Protein AF-A0AAE9HUQ7-F1 (afdb_monomer_lite)

Organism: NCBI:txid1121352

pLDDT: mean 95.5, std 6.78, range [52.22, 98.44]

Foldseek 3Di:
DQVVCVVVVFHGQDDDPVCVVQLVVQVVVVVVPPNPSNVVVSVVSSVVVVVVVVVVVVVVVD

Radius of gyration: 13.73 Å; chains: 1; bounding box: 28×24×40 Å

Structure (mmCIF, N/CA/C/O backbone):
data_AF-A0AAE9HUQ7-F1
#
_entry.id   AF-A0AAE9HUQ7-F1
#
loop_
_atom_site.group_PDB
_atom_site.id
_atom_site.type_symbol
_atom_site.label_atom_id
_atom_site.label_alt_id
_atom_site.label_comp_id
_atom_site.label_asym_id
_atom_site.label_entity_id
_atom_site.label_seq_id
_atom_site.pdbx_PDB_ins_code
_atom_site.Cartn_x
_atom_site.Cartn_y
_atom_site.Cartn_z
_atom_site.occupancy
_atom_site.B_iso_or_equiv
_atom_site.auth_seq_id
_atom_site.auth_comp_id
_atom_site.auth_asym_id
_atom_site.auth_atom_id
_atom_site.pdbx_PDB_model_num
ATOM 1 N N . MET A 1 1 ? 5.540 -1.385 6.963 1.00 91.00 1 MET A N 1
ATOM 2 C CA . MET A 1 1 ? 4.917 -1.840 5.703 1.00 91.00 1 MET A CA 1
ATOM 3 C C . MET A 1 1 ? 5.969 -2.059 4.607 1.00 91.00 1 MET A C 1
ATOM 5 O O . MET A 1 1 ? 6.349 -3.207 4.434 1.00 91.00 1 MET A O 1
ATOM 9 N N . ASN A 1 2 ? 6.564 -1.027 3.990 1.00 96.25 2 ASN A N 1
ATOM 10 C CA . ASN A 1 2 ? 7.536 -1.199 2.883 1.00 96.25 2 ASN A CA 1
ATOM 11 C C . ASN A 1 2 ? 8.737 -2.112 3.185 1.00 96.25 2 ASN A C 1
ATOM 13 O O . ASN A 1 2 ? 9.121 -2.910 2.342 1.00 96.25 2 ASN A O 1
ATOM 17 N N . ILE A 1 3 ? 9.296 -2.066 4.399 1.00 97.12 3 ILE A N 1
ATOM 18 C CA . ILE A 1 3 ? 10.383 -2.984 4.792 1.00 97.12 3 ILE A CA 1
ATOM 19 C C . ILE A 1 3 ? 9.945 -4.454 4.692 1.00 97.12 3 ILE A C 1
ATOM 21 O O . ILE A 1 3 ? 10.723 -5.296 4.260 1.00 97.12 3 ILE A O 1
ATOM 25 N N . ILE A 1 4 ? 8.706 -4.771 5.083 1.00 96.81 4 ILE A N 1
ATOM 26 C CA . ILE A 1 4 ? 8.171 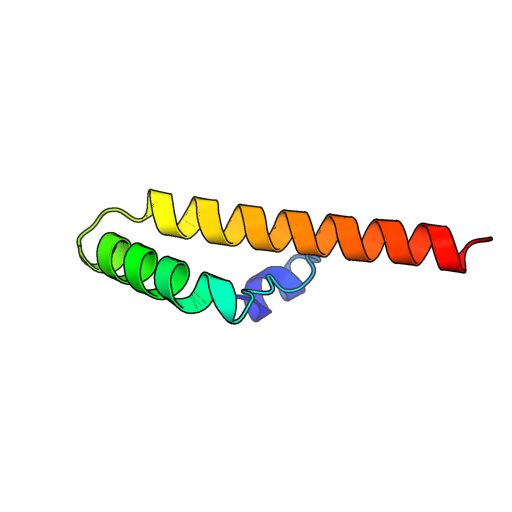-6.137 5.013 1.00 96.81 4 ILE A CA 1
ATOM 27 C C . ILE A 1 4 ? 7.962 -6.540 3.550 1.00 96.81 4 ILE A C 1
ATOM 29 O O . ILE A 1 4 ? 8.335 -7.649 3.183 1.00 96.81 4 ILE A O 1
ATOM 33 N N . LEU A 1 5 ? 7.439 -5.638 2.713 1.00 96.19 5 LEU A N 1
ATOM 34 C CA . LEU A 1 5 ? 7.280 -5.874 1.273 1.00 96.19 5 LEU A CA 1
ATOM 35 C C . LEU A 1 5 ? 8.624 -6.194 0.605 1.00 96.19 5 LEU A C 1
ATOM 37 O O . LEU A 1 5 ? 8.763 -7.241 -0.022 1.00 96.19 5 LEU A O 1
ATOM 41 N N . MET A 1 6 ? 9.641 -5.361 0.841 1.00 95.62 6 MET A N 1
ATOM 42 C CA . MET A 1 6 ? 10.976 -5.542 0.261 1.00 95.62 6 MET A CA 1
ATOM 43 C C . MET A 1 6 ? 11.662 -6.820 0.749 1.00 95.62 6 MET A C 1
ATOM 45 O O . MET A 1 6 ? 12.302 -7.513 -0.036 1.00 95.62 6 MET A O 1
ATOM 49 N N . LYS A 1 7 ? 11.479 -7.193 2.023 1.00 97.62 7 LYS A N 1
ATOM 50 C CA . LYS A 1 7 ? 11.962 -8.483 2.547 1.00 97.62 7 LYS A CA 1
ATOM 51 C C . LYS A 1 7 ? 11.335 -9.694 1.848 1.00 97.62 7 LYS A C 1
ATOM 53 O O . LYS A 1 7 ? 11.939 -10.758 1.862 1.00 97.62 7 LYS A O 1
ATOM 58 N N . ASN A 1 8 ? 10.156 -9.534 1.248 1.00 96.75 8 ASN A N 1
ATOM 59 C CA . ASN A 1 8 ? 9.459 -10.572 0.488 1.00 96.75 8 ASN A CA 1
ATOM 60 C C . ASN A 1 8 ? 9.623 -10.411 -1.038 1.00 96.75 8 ASN A C 1
ATOM 62 O O . ASN A 1 8 ? 8.912 -11.065 -1.792 1.00 96.75 8 ASN A O 1
ATOM 66 N N . GLY A 1 9 ? 10.542 -9.556 -1.506 1.00 95.12 9 GLY A N 1
ATOM 67 C CA . GLY A 1 9 ? 10.837 -9.392 -2.935 1.00 95.12 9 GLY A CA 1
ATOM 68 C C . GLY A 1 9 ? 9.879 -8.473 -3.698 1.00 95.12 9 GLY A C 1
ATOM 69 O O . GLY A 1 9 ? 9.949 -8.407 -4.922 1.00 95.12 9 GLY A O 1
ATOM 70 N N . TYR A 1 10 ? 9.004 -7.746 -3.001 1.00 95.75 10 TYR A N 1
ATOM 71 C CA . TYR A 1 10 ? 8.113 -6.762 -3.615 1.00 95.75 10 TYR A CA 1
ATOM 72 C C . TYR A 1 10 ? 8.743 -5.361 -3.622 1.00 95.75 10 TYR A C 1
ATOM 74 O O . TYR A 1 10 ? 9.476 -5.014 -2.688 1.00 95.75 10 TYR A O 1
ATOM 82 N N . PRO A 1 11 ? 8.433 -4.514 -4.622 1.00 95.31 11 PRO A N 1
ATOM 83 C CA . PRO A 1 11 ? 8.785 -3.101 -4.562 1.00 95.31 11 PRO A CA 1
ATOM 84 C C . PRO A 1 11 ? 8.045 -2.402 -3.404 1.00 95.31 11 PRO A C 1
ATOM 86 O O . PRO A 1 11 ? 7.088 -2.948 -2.843 1.00 95.31 11 PRO A O 1
ATOM 89 N N . PRO A 1 12 ? 8.473 -1.192 -3.007 1.00 96.94 12 PRO A N 1
ATOM 90 C CA . PRO A 1 12 ? 7.721 -0.406 -2.035 1.00 96.94 12 PRO A CA 1
ATOM 91 C C . PRO A 1 12 ? 6.331 -0.055 -2.583 1.00 96.94 12 PRO A C 1
ATOM 93 O O . PRO A 1 12 ? 6.191 0.238 -3.764 1.00 96.94 12 PRO A O 1
ATOM 96 N N . ALA A 1 13 ? 5.315 -0.013 -1.723 1.00 97.19 13 ALA A N 1
ATOM 97 C CA . ALA A 1 13 ? 4.045 0.611 -2.080 1.00 97.19 13 ALA A CA 1
ATOM 98 C C . ALA A 1 13 ? 4.191 2.133 -1.927 1.00 97.19 13 ALA A C 1
ATOM 100 O O . ALA A 1 13 ? 4.558 2.625 -0.849 1.00 97.19 13 ALA A O 1
ATOM 101 N N . VAL A 1 14 ? 3.939 2.878 -3.005 1.00 97.06 14 VAL A N 1
ATOM 102 C CA . VAL A 1 14 ? 4.098 4.338 -3.044 1.00 97.06 14 VAL A CA 1
ATOM 103 C C . VAL A 1 14 ? 2.732 5.006 -2.988 1.00 97.06 14 VAL A C 1
ATOM 105 O O . VAL A 1 14 ? 1.995 4.983 -3.960 1.00 97.06 14 VAL A O 1
ATOM 108 N N . VAL A 1 15 ? 2.415 5.643 -1.860 1.00 96.50 15 VAL A N 1
ATOM 109 C CA . VAL A 1 15 ? 1.198 6.454 -1.713 1.00 96.50 15 VAL A CA 1
ATOM 110 C C . VAL A 1 15 ? 1.472 7.860 -2.239 1.00 96.50 15 VAL A C 1
ATOM 112 O O . VAL A 1 15 ? 2.343 8.559 -1.706 1.00 96.50 15 VAL A O 1
ATOM 115 N N . LYS A 1 16 ? 0.736 8.294 -3.266 1.00 95.50 16 LYS A N 1
ATOM 116 C CA . LYS A 1 16 ? 0.906 9.637 -3.834 1.00 95.50 16 LYS A CA 1
ATOM 117 C C . LYS A 1 16 ? 0.389 10.709 -2.879 1.00 95.50 16 LYS A C 1
ATOM 119 O O . LYS A 1 16 ? -0.491 10.478 -2.048 1.00 95.50 16 LYS A O 1
ATOM 124 N N . LYS A 1 17 ? 0.934 11.921 -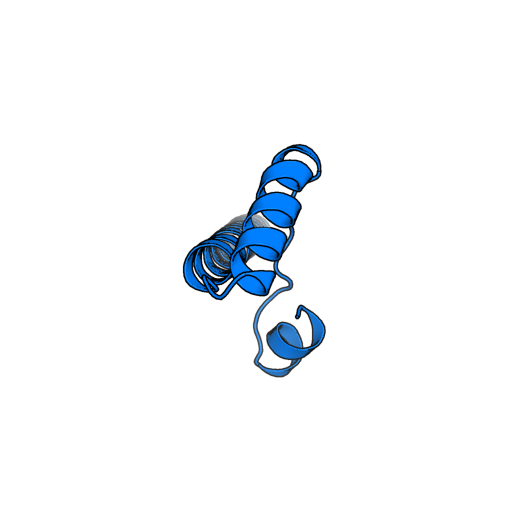2.995 1.00 96.56 17 LYS A N 1
ATOM 125 C CA . LYS A 1 17 ? 0.596 13.033 -2.093 1.00 96.56 17 LYS A CA 1
ATOM 126 C C . LYS A 1 17 ? -0.888 13.398 -2.180 1.00 96.56 17 LYS A C 1
ATOM 128 O O . LYS A 1 17 ? -1.494 13.733 -1.164 1.00 96.56 17 LYS A O 1
ATOM 133 N N . GLU A 1 18 ? -1.461 13.300 -3.372 1.00 96.81 18 GLU A N 1
ATOM 134 C CA . GLU A 1 18 ? -2.861 13.598 -3.676 1.00 96.81 18 GLU A CA 1
ATOM 135 C C . GLU A 1 18 ? -3.804 12.605 -2.974 1.00 96.81 18 GLU A C 1
ATOM 137 O O . GLU A 1 18 ? -4.892 12.974 -2.535 1.00 96.81 18 GLU A O 1
ATOM 142 N N . GLU A 1 19 ? -3.351 11.367 -2.769 1.00 96.94 19 GLU A N 1
ATOM 143 C CA . GLU A 1 19 ? -4.113 10.276 -2.152 1.00 96.94 19 GLU A CA 1
ATOM 144 C C . GLU A 1 19 ? -3.911 10.185 -0.631 1.00 96.94 19 GLU A C 1
ATOM 146 O O . GLU A 1 19 ? -4.489 9.323 0.032 1.00 96.94 19 GLU A O 1
ATOM 151 N N . LYS A 1 20 ? -3.127 11.098 -0.037 1.00 96.88 20 LYS A N 1
ATOM 152 C CA . LYS A 1 20 ? -2.848 11.115 1.409 1.00 96.88 20 LYS A CA 1
ATOM 153 C C . LYS A 1 20 ? -4.122 11.100 2.261 1.00 96.88 20 LYS A C 1
ATOM 155 O O . LYS A 1 20 ? -4.132 10.503 3.334 1.00 96.88 20 LYS A O 1
ATOM 160 N N . HIS A 1 21 ? -5.175 11.778 1.810 1.00 97.75 21 HIS A N 1
ATOM 161 C CA . HIS A 1 21 ? -6.438 11.846 2.539 1.00 97.75 21 HIS A CA 1
ATOM 162 C C . HIS A 1 21 ? -7.121 10.472 2.636 1.00 97.75 21 HIS A C 1
ATOM 164 O O . HIS A 1 21 ? -7.539 10.097 3.727 1.00 97.75 21 HIS A O 1
ATOM 170 N N . PHE A 1 22 ? -7.125 9.686 1.553 1.00 97.94 22 PHE A N 1
ATOM 171 C CA . PHE A 1 22 ? -7.625 8.309 1.560 1.00 97.94 22 PHE A CA 1
ATOM 172 C C . PHE A 1 22 ? -6.802 7.406 2.476 1.00 97.94 22 PHE A C 1
ATOM 174 O O . PHE A 1 22 ? -7.369 6.659 3.264 1.00 97.94 22 PHE A O 1
ATOM 181 N N . TYR A 1 23 ? -5.470 7.521 2.439 1.00 97.62 23 TYR A N 1
ATOM 182 C CA . TYR A 1 23 ? -4.602 6.755 3.337 1.00 97.62 23 TYR A CA 1
ATOM 183 C C . TYR A 1 23 ? -4.961 6.982 4.811 1.00 97.62 23 TYR A C 1
ATOM 185 O O . TYR A 1 23 ? -5.088 6.024 5.569 1.00 97.62 23 TYR A O 1
ATOM 193 N N . LEU A 1 24 ? -5.133 8.246 5.217 1.00 98.19 24 LEU A N 1
ATOM 194 C CA . LEU A 1 24 ? -5.473 8.588 6.599 1.00 98.19 24 LEU A CA 1
ATOM 195 C C . LEU A 1 24 ? -6.891 8.149 6.970 1.00 98.19 24 LEU A C 1
ATOM 197 O O . LEU A 1 24 ? -7.091 7.661 8.078 1.00 98.19 24 LEU A O 1
ATOM 201 N N . GLN A 1 25 ? -7.852 8.292 6.055 1.00 98.44 25 GLN A N 1
ATOM 202 C CA . GLN A 1 25 ? -9.221 7.831 6.269 1.00 98.44 25 GLN A CA 1
ATOM 203 C C . GLN A 1 25 ? -9.265 6.317 6.486 1.00 98.44 25 GLN A C 1
ATOM 205 O O . GLN A 1 25 ? -9.756 5.865 7.512 1.00 98.44 25 GLN A O 1
ATOM 210 N N . TYR A 1 26 ? -8.685 5.535 5.576 1.00 98.44 26 TYR A N 1
ATOM 211 C CA . TYR A 1 26 ? -8.714 4.079 5.680 1.00 98.44 26 TYR A CA 1
ATOM 212 C C . TYR A 1 26 ? -7.906 3.555 6.867 1.00 98.44 26 TYR A C 1
ATOM 214 O O . TYR A 1 26 ? -8.247 2.516 7.426 1.00 98.44 26 TYR A O 1
ATOM 222 N N . LEU A 1 27 ? -6.850 4.265 7.275 1.00 97.25 27 LEU A N 1
ATOM 223 C CA . LEU A 1 27 ? -6.132 3.947 8.505 1.00 97.25 27 LEU A CA 1
ATOM 224 C C . LEU A 1 27 ? -7.013 4.181 9.740 1.00 97.25 27 LEU A C 1
ATOM 226 O O . LEU A 1 27 ? -7.046 3.338 10.628 1.00 97.25 27 LEU A O 1
ATOM 230 N N . ASN A 1 28 ? -7.775 5.276 9.767 1.00 98.25 28 ASN A N 1
ATOM 231 C CA . ASN A 1 28 ? -8.746 5.521 10.828 1.00 98.25 28 ASN A CA 1
ATOM 232 C C . ASN A 1 28 ? -9.862 4.462 10.834 1.00 98.25 28 ASN A C 1
ATOM 234 O O . ASN A 1 28 ? -10.252 3.992 11.898 1.00 98.25 28 ASN A O 1
ATOM 238 N N . ASP A 1 29 ? -10.364 4.051 9.670 1.00 98.38 29 ASP A N 1
ATOM 239 C CA . ASP A 1 29 ? -11.365 2.979 9.573 1.00 98.38 29 ASP A CA 1
ATOM 240 C C . ASP A 1 29 ? -10.806 1.654 10.127 1.00 98.38 29 ASP A C 1
ATOM 242 O O . ASP A 1 29 ? -11.480 0.959 10.892 1.00 98.38 29 ASP A O 1
ATOM 246 N N . ALA A 1 30 ? -9.531 1.363 9.844 1.00 98.00 30 ALA A N 1
ATOM 247 C CA . ALA A 1 30 ? -8.814 0.213 10.386 1.00 98.00 30 ALA A CA 1
ATOM 248 C C . ALA A 1 30 ? -8.653 0.268 11.911 1.00 98.00 30 ALA A C 1
ATOM 250 O O . ALA A 1 30 ? -8.874 -0.745 12.577 1.00 98.00 30 ALA A O 1
ATOM 251 N N . ASP A 1 31 ? -8.335 1.438 12.470 1.00 97.81 31 ASP A N 1
ATOM 252 C CA . ASP A 1 31 ? -8.274 1.649 13.922 1.00 97.81 31 ASP A CA 1
ATOM 253 C C . ASP A 1 31 ? -9.645 1.423 14.592 1.00 97.81 31 ASP A C 1
ATOM 255 O O . ASP A 1 31 ? -9.714 1.010 15.750 1.00 97.81 31 ASP A O 1
ATOM 259 N N . ASN A 1 32 ? -10.741 1.622 13.850 1.00 98.12 32 ASN A N 1
ATOM 260 C CA . ASN A 1 32 ? -12.114 1.341 14.284 1.00 98.12 32 ASN A CA 1
ATOM 261 C C . ASN A 1 32 ? -12.586 -0.095 13.970 1.00 98.12 32 ASN A C 1
ATOM 263 O O . ASN A 1 32 ? -13.747 -0.430 14.209 1.00 98.12 32 ASN A O 1
ATOM 267 N N . GLY A 1 33 ? -11.693 -0.958 13.479 1.00 98.00 33 GLY A N 1
ATOM 268 C CA . GLY A 1 33 ? -11.941 -2.386 13.273 1.00 98.00 33 GLY A CA 1
ATOM 269 C C . GLY A 1 33 ? -12.219 -2.806 11.829 1.00 98.00 33 GLY A C 1
ATOM 270 O O . GLY A 1 33 ? -12.291 -4.009 11.572 1.00 98.00 33 GLY A O 1
ATOM 271 N N . ASP A 1 34 ? -12.320 -1.872 10.877 1.00 97.88 34 ASP A N 1
ATOM 272 C CA . ASP A 1 34 ? -12.459 -2.194 9.453 1.00 97.88 34 ASP A CA 1
ATOM 273 C C . ASP A 1 34 ? -11.127 -2.044 8.703 1.00 97.88 34 ASP A C 1
ATOM 275 O O . ASP A 1 34 ? -10.793 -1.010 8.130 1.00 97.88 34 ASP A O 1
ATO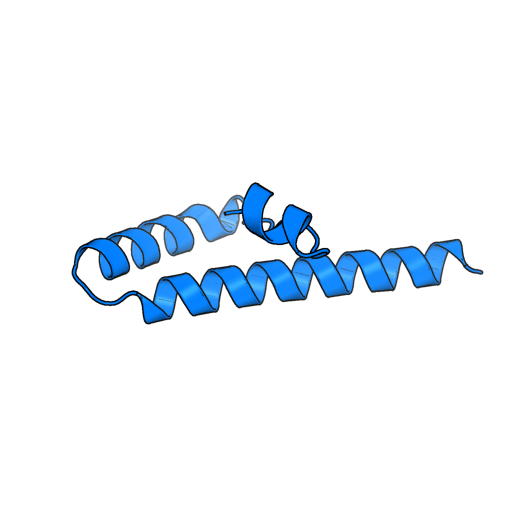M 279 N N . ILE A 1 35 ? -10.330 -3.114 8.705 1.00 97.75 35 ILE A N 1
ATOM 280 C CA . ILE A 1 35 ? -8.993 -3.155 8.084 1.00 97.75 35 ILE A CA 1
ATOM 281 C C . ILE A 1 35 ? -9.019 -3.320 6.552 1.00 97.75 35 ILE A C 1
ATOM 283 O O . ILE A 1 35 ? -7.994 -3.164 5.874 1.00 97.75 35 ILE A O 1
ATOM 287 N N . LEU A 1 36 ? -10.165 -3.698 5.980 1.00 98.25 36 LEU A N 1
ATOM 288 C CA . LEU A 1 36 ? -10.271 -4.072 4.569 1.00 98.25 36 LEU A CA 1
ATOM 289 C C . LEU A 1 36 ? -9.999 -2.902 3.607 1.00 98.25 36 LEU A C 1
ATOM 291 O O . LEU A 1 36 ? -9.227 -3.115 2.664 1.00 98.25 36 LEU A O 1
ATOM 295 N N . PRO A 1 37 ? -10.556 -1.691 3.816 1.00 98.25 37 PRO A N 1
ATOM 296 C CA . PRO A 1 37 ? -10.276 -0.527 2.977 1.00 98.25 37 PRO A CA 1
ATOM 297 C C . PRO A 1 37 ? -8.784 -0.203 2.915 1.00 98.25 37 PRO A C 1
ATOM 299 O O . PRO A 1 37 ? -8.228 -0.043 1.828 1.00 98.25 37 PRO A O 1
ATOM 302 N N . PHE A 1 38 ? -8.107 -0.209 4.069 1.00 98.12 38 PHE A N 1
ATOM 303 C CA . PHE A 1 38 ? -6.674 0.069 4.145 1.00 98.12 38 PHE A CA 1
ATOM 304 C C . PHE A 1 38 ? -5.857 -0.980 3.392 1.00 98.12 38 PHE A C 1
ATOM 306 O O . PHE A 1 38 ? -4.983 -0.645 2.594 1.00 98.12 38 PHE A O 1
ATOM 313 N N . THR A 1 39 ? -6.169 -2.260 3.603 1.00 97.56 39 THR A N 1
ATOM 314 C CA . THR A 1 39 ? -5.462 -3.359 2.937 1.00 97.56 39 THR A CA 1
ATOM 315 C C . THR A 1 39 ? -5.597 -3.272 1.418 1.00 97.56 39 THR A C 1
ATOM 317 O O . THR A 1 39 ? -4.592 -3.359 0.714 1.00 97.56 39 THR A O 1
ATOM 320 N N . ARG A 1 40 ? -6.818 -3.055 0.908 1.00 98.25 40 ARG A N 1
ATOM 321 C CA . ARG A 1 40 ? -7.073 -2.897 -0.534 1.00 98.25 40 ARG A CA 1
ATOM 322 C C . ARG A 1 40 ? -6.301 -1.716 -1.105 1.00 98.25 40 ARG A C 1
ATOM 324 O O . ARG A 1 40 ? -5.593 -1.885 -2.089 1.00 98.25 40 ARG A O 1
ATOM 331 N N . PHE A 1 41 ? -6.353 -0.572 -0.425 1.00 98.31 41 PHE A N 1
ATOM 332 C CA . PHE A 1 41 ? -5.628 0.618 -0.843 1.00 98.31 41 PHE A CA 1
ATOM 333 C C . PHE A 1 41 ? -4.123 0.356 -0.981 1.00 98.31 41 PHE A C 1
ATOM 335 O O . PHE A 1 41 ? -3.538 0.664 -2.013 1.00 98.31 41 PHE A O 1
ATOM 342 N N . ILE A 1 42 ? -3.484 -0.274 0.010 1.00 97.62 42 ILE A N 1
ATOM 343 C CA . ILE A 1 42 ? -2.049 -0.590 -0.073 1.00 97.62 42 ILE A CA 1
ATOM 344 C C . ILE A 1 42 ? -1.738 -1.589 -1.197 1.00 97.62 42 ILE A C 1
ATOM 346 O O . ILE A 1 42 ? -0.712 -1.442 -1.864 1.00 97.62 42 ILE A O 1
ATOM 350 N N . VAL A 1 43 ? -2.604 -2.581 -1.430 1.00 97.56 43 VAL A N 1
ATOM 351 C CA . VAL A 1 43 ? -2.450 -3.530 -2.546 1.00 97.56 43 VAL A CA 1
ATOM 352 C C . VAL A 1 43 ? -2.512 -2.811 -3.894 1.00 97.56 43 VAL A C 1
ATOM 354 O O . VAL A 1 43 ? -1.682 -3.091 -4.758 1.00 97.56 43 VAL A O 1
ATOM 357 N N . ASP A 1 44 ? -3.425 -1.856 -4.058 1.00 97.81 44 ASP A N 1
ATOM 358 C CA . ASP A 1 44 ? -3.553 -1.080 -5.294 1.00 97.81 44 ASP A CA 1
ATOM 359 C C . ASP A 1 44 ? -2.301 -0.227 -5.551 1.00 97.81 44 ASP A C 1
ATOM 361 O O . ASP A 1 44 ? -1.737 -0.269 -6.646 1.00 97.81 44 ASP A O 1
ATOM 365 N N . GLN A 1 45 ? -1.783 0.452 -4.521 1.00 97.81 45 GLN A N 1
ATOM 366 C CA . GLN A 1 45 ? -0.550 1.245 -4.633 1.00 97.81 45 GLN A CA 1
ATOM 367 C C . GLN A 1 45 ? 0.681 0.376 -4.944 1.00 97.81 45 GLN A C 1
ATOM 369 O O . GLN A 1 45 ? 1.572 0.773 -5.705 1.00 97.81 45 GLN A O 1
ATOM 374 N N . LEU A 1 46 ? 0.743 -0.835 -4.381 1.00 97.88 46 LEU A N 1
ATOM 375 C CA . LEU A 1 46 ? 1.786 -1.806 -4.710 1.00 97.88 46 LEU A CA 1
ATOM 376 C C . LEU A 1 46 ? 1.677 -2.271 -6.169 1.00 97.88 46 LEU A C 1
ATOM 378 O O . LEU A 1 46 ? 2.687 -2.327 -6.871 1.00 97.88 46 LEU A O 1
ATOM 382 N N . ALA A 1 47 ? 0.466 -2.590 -6.630 1.00 97.62 47 ALA A N 1
ATOM 383 C CA . ALA A 1 47 ? 0.216 -3.025 -8.000 1.00 97.62 47 ALA A CA 1
ATOM 384 C C . ALA A 1 47 ? 0.590 -1.938 -9.017 1.00 97.62 47 ALA A C 1
ATOM 386 O O . ALA A 1 47 ? 1.221 -2.237 -10.030 1.00 97.62 47 ALA A O 1
ATOM 387 N N . ASP A 1 48 ? 0.269 -0.678 -8.733 1.00 97.25 48 ASP A N 1
ATOM 388 C CA . ASP A 1 48 ? 0.668 0.452 -9.572 1.00 97.25 48 ASP A CA 1
ATOM 389 C C . ASP A 1 48 ? 2.183 0.618 -9.636 1.00 97.25 48 ASP A C 1
ATOM 391 O O . ASP A 1 48 ? 2.737 0.809 -10.721 1.00 97.25 48 ASP A O 1
ATOM 395 N N . THR A 1 49 ? 2.867 0.470 -8.501 1.00 97.19 49 THR A N 1
ATOM 396 C CA . THR A 1 49 ? 4.332 0.538 -8.469 1.00 97.19 49 THR A CA 1
ATOM 397 C C . THR A 1 49 ? 4.954 -0.605 -9.280 1.00 97.19 49 THR A C 1
ATOM 399 O O . THR A 1 49 ? 5.867 -0.375 -10.068 1.00 97.19 49 THR A O 1
ATOM 402 N N . LEU A 1 50 ? 4.431 -1.830 -9.159 1.00 96.50 50 LEU A N 1
ATOM 403 C CA . LEU A 1 50 ? 4.866 -2.974 -9.968 1.00 96.50 50 LEU A CA 1
ATOM 404 C C . LEU A 1 50 ? 4.694 -2.719 -11.470 1.00 96.50 50 LEU A C 1
ATOM 406 O O . LEU A 1 50 ? 5.618 -2.971 -12.239 1.00 96.50 50 LEU A O 1
ATOM 410 N N . ARG A 1 51 ? 3.539 -2.190 -11.892 1.00 96.94 51 ARG A N 1
ATOM 411 C CA . ARG A 1 51 ? 3.285 -1.849 -13.302 1.00 96.94 51 ARG A CA 1
ATOM 412 C C . ARG A 1 51 ? 4.269 -0.807 -13.823 1.00 96.94 51 ARG A C 1
ATOM 414 O O . ARG A 1 51 ? 4.735 -0.940 -14.948 1.00 96.94 51 ARG A O 1
ATOM 421 N N . GLN A 1 52 ? 4.594 0.206 -13.019 1.00 96.25 52 GLN A N 1
ATOM 422 C CA . GLN A 1 52 ? 5.576 1.229 -13.391 1.00 96.25 52 GLN A CA 1
ATOM 423 C C . GLN A 1 52 ? 6.971 0.629 -13.564 1.00 96.25 52 GLN A C 1
ATOM 425 O O . GLN A 1 52 ? 7.593 0.844 -14.598 1.00 96.25 52 GLN A O 1
ATOM 430 N N . VAL A 1 53 ? 7.420 -0.189 -12.608 1.00 94.69 53 VAL A N 1
ATOM 431 C CA . VAL A 1 53 ? 8.716 -0.879 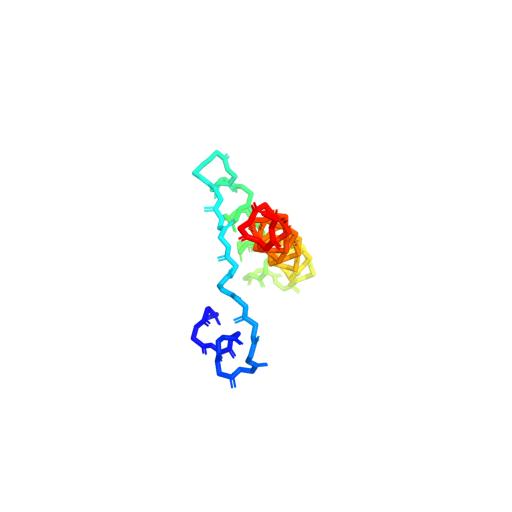-12.693 1.00 94.69 53 VAL A CA 1
ATOM 432 C C . VAL A 1 53 ? 8.794 -1.764 -13.938 1.00 94.69 53 VAL A C 1
ATOM 434 O O . VAL A 1 53 ? 9.805 -1.739 -14.634 1.00 94.69 53 VAL A O 1
ATOM 437 N N . LEU A 1 54 ? 7.733 -2.517 -14.249 1.00 95.12 54 LEU A N 1
ATOM 438 C CA . LEU A 1 54 ? 7.673 -3.342 -15.460 1.00 95.12 54 LEU A CA 1
ATOM 439 C C . LEU A 1 54 ? 7.748 -2.490 -16.732 1.00 95.12 54 LEU A C 1
ATOM 441 O O . LEU A 1 54 ? 8.570 -2.771 -17.600 1.00 95.12 54 LEU A O 1
ATOM 445 N N . ALA A 1 55 ? 6.948 -1.425 -16.817 1.00 95.88 55 ALA A N 1
ATOM 446 C CA . ALA A 1 55 ? 6.937 -0.532 -17.973 1.00 95.88 55 ALA A CA 1
ATOM 447 C C . ALA A 1 55 ? 8.295 0.155 -18.192 1.00 95.88 55 ALA A C 1
ATOM 449 O O . ALA A 1 55 ? 8.727 0.341 -19.328 1.00 95.88 55 ALA A O 1
ATOM 450 N N . ASP A 1 56 ? 8.986 0.531 -17.117 1.00 94.88 56 ASP A N 1
ATOM 451 C CA . ASP A 1 56 ? 10.324 1.114 -17.207 1.00 94.88 56 ASP A CA 1
ATOM 452 C C . ASP A 1 56 ? 11.361 0.074 -17.631 1.00 94.88 56 ASP A C 1
ATOM 454 O 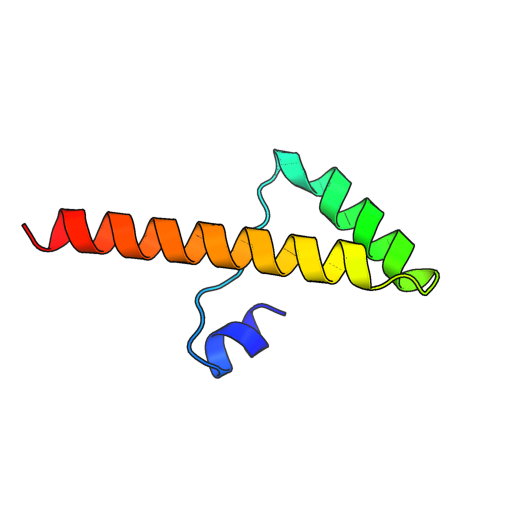O . ASP A 1 56 ? 12.248 0.378 -18.429 1.00 94.88 56 ASP A O 1
ATOM 458 N N . TRP A 1 57 ? 11.225 -1.170 -17.171 1.00 93.69 57 TRP A N 1
ATOM 459 C CA . TRP A 1 57 ? 12.115 -2.247 -17.584 1.00 93.69 57 TRP A CA 1
ATOM 460 C C . TRP A 1 57 ? 11.984 -2.568 -19.079 1.00 93.69 57 TRP A C 1
ATOM 462 O O . TRP A 1 57 ? 12.995 -2.703 -19.766 1.00 93.69 57 TRP A O 1
ATOM 472 N N . GLU A 1 58 ? 10.759 -2.588 -19.609 1.00 94.75 58 GLU A N 1
ATOM 473 C CA . GLU A 1 58 ? 10.483 -2.761 -21.044 1.00 94.75 58 GLU A CA 1
ATOM 474 C C . GLU A 1 58 ? 11.055 -1.624 -21.908 1.00 94.75 58 GLU A C 1
ATOM 476 O O . GLU A 1 58 ? 11.464 -1.854 -23.047 1.00 94.75 58 GLU A O 1
ATOM 481 N N . ARG A 1 59 ? 11.115 -0.395 -21.377 1.00 90.75 59 ARG A N 1
ATOM 482 C CA . ARG A 1 59 ? 11.704 0.761 -22.076 1.00 90.75 59 ARG A CA 1
ATOM 483 C C . ARG A 1 59 ? 13.224 0.716 -22.136 1.00 90.75 59 ARG A C 1
ATOM 485 O O . ARG A 1 59 ? 13.789 1.197 -23.108 1.00 90.75 59 ARG A O 1
ATOM 492 N N . VAL A 1 60 ? 13.873 0.200 -21.093 1.00 86.12 60 VAL A N 1
ATOM 493 C CA . VAL A 1 60 ? 15.343 0.125 -20.998 1.00 86.12 60 VAL A CA 1
ATOM 494 C C . VAL A 1 60 ? 15.894 -1.123 -21.700 1.00 86.12 60 VAL A C 1
ATOM 496 O O . VAL A 1 60 ? 17.055 -1.141 -22.096 1.00 86.12 60 VAL A O 1
ATOM 499 N N . GLY A 1 61 ? 15.076 -2.169 -21.854 1.00 70.19 61 GLY A N 1
ATOM 500 C CA . GLY A 1 61 ? 15.442 -3.410 -22.542 1.00 70.19 61 GLY A CA 1
ATOM 501 C C . GLY A 1 61 ? 15.431 -3.357 -24.078 1.00 70.19 61 GLY A C 1
ATOM 502 O O . GLY A 1 61 ? 15.765 -4.372 -24.688 1.00 70.19 61 GLY A O 1
ATOM 503 N N . ASN A 1 62 ? 15.059 -2.222 -24.687 1.00 52.22 62 ASN A N 1
ATOM 504 C CA . ASN A 1 62 ? 15.107 -1.960 -26.135 1.00 52.22 62 ASN A CA 1
ATOM 505 C C . ASN A 1 62 ? 16.195 -0.942 -26.487 1.00 52.22 62 ASN A C 1
ATOM 507 O O . ASN A 1 62 ? 16.261 0.103 -25.803 1.00 52.22 62 ASN A O 1
#

Secondary structure (DSSP, 8-state):
-HHHHHHTTPPPP---GGGHHHHHHHHHHHHTT--HHHHHHHHHHHHHHHHHHHHHHHHH--

InterPro domains:
  IPR036597 Fido-like domain superfamily [G3DSA:1.10.3290.10] (1-60)
 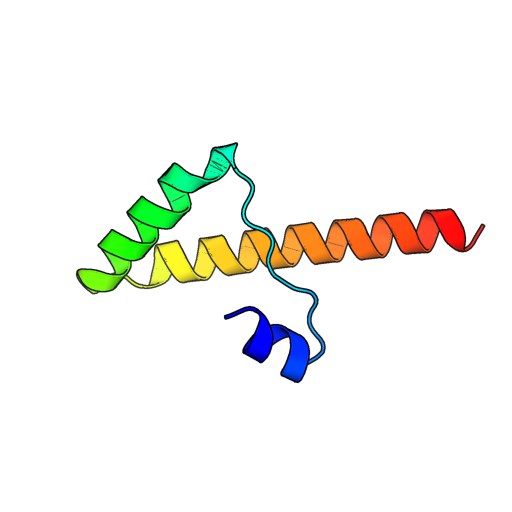 IPR036597 Fido-like domain superfamily [SSF140931] (1-58)

Sequence (62 aa):
MNIILMKNGYPPAVVKKEEKHFYLQYLNDADNGDILPFTRFIVDQLADTLRQVLADWERVGN